Protein AF-A0A952KKP9-F1 (afdb_monomer_lite)

Foldseek 3Di:
DVLVVLQVLLCVLPVLQVPDWDDDDHDIGGDQDDDPVRQGPSNDDQVRNQVSSQVSQVPDPPPRDHDPDDDDDDDDDFDDPCVVRVPCVSVCVVVPPVVVVVVVVVVVVVVVVVVVCCVVPVPD

Structure (mmCIF, N/CA/C/O backbone):
data_AF-A0A952KKP9-F1
#
_entry.id   AF-A0A952KKP9-F1
#
loop_
_atom_site.group_PDB
_atom_site.id
_atom_site.type_symbol
_atom_site.label_atom_id
_atom_site.label_alt_id
_atom_site.label_comp_id
_atom_site.label_asym_id
_atom_site.label_entity_id
_atom_site.label_seq_id
_atom_site.pdbx_PDB_ins_code
_atom_site.Cartn_x
_atom_site.Cartn_y
_atom_site.Cartn_z
_atom_site.occupancy
_atom_site.B_iso_or_equiv
_atom_site.auth_seq_id
_atom_site.auth_comp_id
_atom_site.auth_asym_id
_atom_site.auth_atom_id
_atom_site.pdbx_PDB_model_num
ATOM 1 N N . GLU A 1 1 ? -11.370 -12.994 2.189 1.00 74.56 1 GLU A N 1
ATOM 2 C CA . GLU A 1 1 ? -12.599 -12.329 2.673 1.00 74.56 1 GLU A CA 1
ATOM 3 C C . GLU A 1 1 ? -12.346 -11.544 3.956 1.00 74.56 1 GLU A C 1
ATOM 5 O O . GLU A 1 1 ? -12.525 -10.337 3.930 1.00 74.56 1 GLU A O 1
ATOM 10 N N . GLU A 1 2 ? -11.815 -12.149 5.027 1.00 87.25 2 GLU A N 1
ATOM 11 C CA . GLU A 1 2 ? -11.589 -11.419 6.294 1.00 87.25 2 GLU A CA 1
ATOM 12 C C . GLU A 1 2 ? -10.597 -10.250 6.215 1.00 87.25 2 GLU A C 1
ATOM 14 O O . GLU A 1 2 ? -10.832 -9.212 6.822 1.00 87.25 2 GLU A O 1
ATOM 19 N N . ALA A 1 3 ? -9.523 -10.378 5.430 1.00 91.06 3 ALA A N 1
ATOM 20 C CA . ALA A 1 3 ? -8.576 -9.287 5.181 1.00 91.06 3 ALA A CA 1
ATOM 21 C C . ALA A 1 3 ? -9.261 -8.026 4.623 1.00 91.06 3 ALA A C 1
ATOM 23 O O . ALA A 1 3 ? -9.034 -6.917 5.103 1.00 91.06 3 ALA A O 1
ATOM 24 N N . GLN A 1 4 ? -10.131 -8.228 3.632 1.00 93.12 4 GLN A N 1
ATOM 25 C CA . GLN A 1 4 ? -10.886 -7.158 2.992 1.00 93.12 4 GLN A CA 1
ATOM 26 C C . GLN A 1 4 ? -11.906 -6.564 3.969 1.00 93.12 4 GLN A C 1
ATOM 28 O O . GLN A 1 4 ? -12.005 -5.347 4.083 1.00 93.12 4 GLN A O 1
ATOM 33 N N . ALA A 1 5 ? -12.601 -7.411 4.734 1.00 95.00 5 ALA A N 1
ATOM 34 C CA . ALA A 1 5 ? -13.546 -6.963 5.754 1.00 95.00 5 ALA A CA 1
ATOM 35 C C . ALA A 1 5 ? -12.865 -6.124 6.851 1.00 95.00 5 ALA A C 1
ATOM 37 O O . ALA A 1 5 ? -13.408 -5.107 7.283 1.00 95.00 5 ALA A O 1
ATOM 38 N N . PHE A 1 6 ? -11.660 -6.512 7.287 1.00 96.00 6 PHE A N 1
ATOM 39 C CA . PHE A 1 6 ? -10.881 -5.712 8.230 1.00 96.00 6 PHE A CA 1
ATOM 40 C C . PHE A 1 6 ? -10.471 -4.365 7.629 1.00 96.00 6 PHE A C 1
ATOM 42 O O . PHE A 1 6 ? -10.586 -3.339 8.295 1.00 96.00 6 PHE A O 1
ATOM 49 N N . PHE A 1 7 ? -10.025 -4.346 6.372 1.00 95.75 7 PHE A N 1
ATOM 50 C CA . PHE A 1 7 ? -9.679 -3.108 5.676 1.00 95.75 7 PHE A CA 1
ATOM 51 C C . PHE A 1 7 ? -10.864 -2.139 5.573 1.00 95.75 7 PHE A C 1
ATOM 53 O O . PHE A 1 7 ? -10.730 -0.966 5.920 1.00 95.75 7 PHE A O 1
ATOM 60 N N . GLU A 1 8 ? -12.033 -2.626 5.158 1.00 96.31 8 GLU A N 1
ATOM 61 C CA . GLU A 1 8 ? -13.257 -1.821 5.073 1.00 96.31 8 GLU A CA 1
ATOM 62 C C . GLU A 1 8 ? -13.669 -1.282 6.445 1.00 96.31 8 GLU A C 1
ATOM 64 O O . GLU A 1 8 ? -14.020 -0.106 6.579 1.00 96.31 8 GLU A O 1
ATOM 69 N N . HIS A 1 9 ? -13.549 -2.109 7.489 1.00 97.44 9 HIS A N 1
ATOM 70 C CA . HIS A 1 9 ? -13.770 -1.680 8.867 1.00 97.44 9 HIS A CA 1
ATOM 71 C C . HIS A 1 9 ? -12.790 -0.578 9.283 1.00 97.44 9 HIS A C 1
ATOM 73 O O . HIS A 1 9 ? -13.223 0.466 9.768 1.00 97.44 9 HIS A O 1
ATOM 79 N N . ALA A 1 10 ? -11.488 -0.754 9.048 1.00 97.44 10 ALA A N 1
ATOM 80 C CA . ALA A 1 10 ? -10.469 0.244 9.369 1.00 97.44 10 ALA A CA 1
ATOM 81 C C . ALA A 1 10 ? -10.734 1.584 8.660 1.00 97.44 10 ALA A C 1
ATOM 83 O O . ALA A 1 10 ? -10.716 2.632 9.307 1.00 97.44 10 ALA A O 1
ATOM 84 N N . ALA A 1 11 ? -11.083 1.553 7.370 1.00 96.88 11 ALA A N 1
ATOM 85 C CA . ALA A 1 11 ? -11.456 2.741 6.602 1.00 96.88 11 ALA A CA 1
ATOM 86 C C . ALA A 1 11 ? -12.725 3.433 7.145 1.00 96.88 11 ALA A C 1
ATOM 88 O O . ALA A 1 11 ? -12.847 4.657 7.058 1.00 96.88 11 ALA A O 1
ATOM 89 N N . SER A 1 12 ? -13.655 2.667 7.729 1.00 97.44 12 SER A N 1
ATOM 90 C CA . SER A 1 12 ? -14.852 3.202 8.396 1.00 97.44 12 SER A CA 1
ATOM 91 C C . SER A 1 12 ? -14.545 3.861 9.749 1.00 97.44 12 SER A C 1
ATOM 93 O O . SER A 1 12 ? -15.192 4.843 10.109 1.00 97.44 12 SER A O 1
ATOM 95 N N . VAL A 1 13 ? -13.541 3.356 10.480 1.00 97.25 13 VAL A N 1
ATOM 96 C CA . VAL A 1 13 ? -13.084 3.906 11.768 1.00 97.25 13 VAL A CA 1
ATOM 97 C C . VAL A 1 13 ? -12.361 5.232 11.546 1.00 97.25 13 VAL A C 1
ATOM 99 O O . VAL A 1 13 ? -12.633 6.211 12.242 1.00 97.25 13 VAL A O 1
ATOM 102 N N . ASN A 1 14 ? -11.464 5.276 10.559 1.00 97.62 14 ASN A N 1
ATOM 103 C CA . ASN A 1 14 ? -10.798 6.495 10.127 1.00 97.62 14 ASN A CA 1
ATOM 104 C C . ASN A 1 14 ? -10.478 6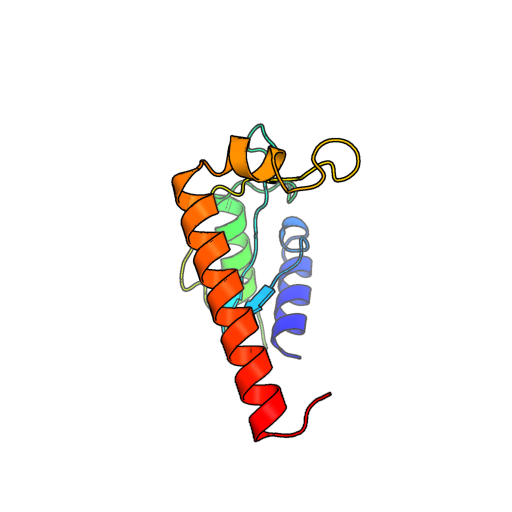.425 8.628 1.00 97.62 14 ASN A C 1
ATOM 106 O O . ASN A 1 14 ? -9.779 5.522 8.170 1.00 97.62 14 ASN A O 1
ATOM 110 N N . LYS A 1 15 ? -10.928 7.429 7.866 1.00 95.81 15 LYS A N 1
ATOM 111 C CA . LYS A 1 15 ? -10.724 7.489 6.409 1.00 95.81 15 LYS A CA 1
ATOM 112 C C . LYS A 1 15 ? -9.245 7.471 6.000 1.00 95.81 15 LYS A C 1
ATOM 114 O O . LYS A 1 15 ? -8.940 6.985 4.915 1.00 95.81 15 LYS A O 1
ATOM 119 N N . GLY A 1 16 ? -8.332 7.938 6.857 1.00 95.44 16 GLY A N 1
ATOM 120 C CA . GLY A 1 16 ? -6.885 7.877 6.620 1.00 95.44 16 GLY A CA 1
ATOM 121 C C . GLY A 1 16 ? -6.327 6.448 6.542 1.00 95.44 16 GLY A C 1
ATOM 122 O O . GLY A 1 16 ? -5.287 6.231 5.928 1.00 95.44 16 GLY A O 1
ATOM 123 N N . LEU A 1 17 ? -7.03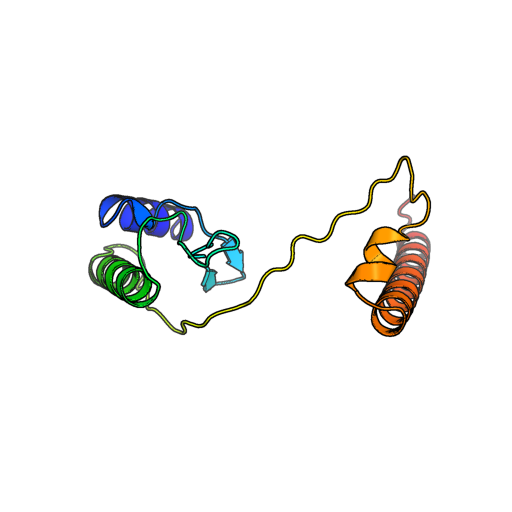7 5.449 7.079 1.00 96.25 17 LEU A N 1
ATOM 124 C CA . LEU A 1 17 ? -6.676 4.029 6.956 1.00 96.25 17 LEU A CA 1
ATOM 125 C C . LEU A 1 17 ? -7.148 3.405 5.628 1.00 96.25 17 LEU A C 1
ATOM 127 O O . LEU A 1 17 ? -6.814 2.261 5.326 1.00 96.25 17 LEU A O 1
ATOM 131 N N . GLY A 1 18 ? -7.901 4.152 4.813 1.00 92.56 18 GLY A N 1
ATOM 132 C CA . GLY A 1 18 ? -8.450 3.710 3.528 1.00 92.56 18 GLY A CA 1
ATOM 133 C C . GLY A 1 18 ? -7.467 3.733 2.352 1.00 92.56 18 GLY A C 1
ATOM 134 O O . GLY A 1 18 ? -7.885 3.501 1.222 1.00 92.56 18 GLY A O 1
ATOM 135 N N . GLY A 1 19 ? -6.175 4.001 2.586 1.00 88.31 19 GLY A N 1
ATOM 136 C CA . GLY A 1 19 ? -5.133 4.085 1.547 1.00 88.31 19 GLY A CA 1
ATOM 137 C C . GLY A 1 19 ? -4.751 2.754 0.883 1.00 88.31 19 GLY A C 1
ATOM 138 O O . GLY A 1 19 ? -3.881 2.726 0.015 1.00 88.31 19 GLY A O 1
ATOM 139 N N . GLY A 1 20 ? -5.400 1.660 1.281 1.00 88.44 20 GLY A N 1
ATOM 140 C CA . GLY A 1 20 ? -5.137 0.305 0.814 1.00 88.44 20 GLY A CA 1
ATOM 141 C C . GLY A 1 20 ? -4.242 -0.492 1.761 1.00 88.44 20 GLY A C 1
ATOM 142 O O . GLY A 1 20 ? -3.674 0.025 2.724 1.00 88.44 20 GLY A O 1
ATOM 143 N N . TYR A 1 21 ? -4.132 -1.784 1.475 1.00 93.12 21 TYR A N 1
ATOM 144 C CA . TYR A 1 21 ? -3.286 -2.717 2.207 1.00 93.12 21 TYR A CA 1
ATOM 145 C C . TYR A 1 21 ? -2.713 -3.763 1.247 1.00 93.12 21 TYR A C 1
ATOM 147 O O . TYR A 1 21 ? -3.239 -3.981 0.154 1.00 93.12 21 TYR A O 1
ATOM 155 N N . THR A 1 22 ? -1.648 -4.437 1.669 1.00 91.69 22 THR A N 1
ATOM 156 C CA . THR A 1 22 ? -1.200 -5.685 1.039 1.00 91.69 22 THR A CA 1
ATOM 157 C C . THR A 1 22 ? -1.224 -6.817 2.056 1.00 91.69 22 THR A C 1
ATOM 159 O O . THR A 1 22 ? -1.091 -6.579 3.256 1.00 91.69 22 THR A O 1
ATOM 162 N N . ALA A 1 23 ? -1.427 -8.046 1.590 1.00 91.06 23 ALA A N 1
ATOM 163 C CA . ALA A 1 23 ? -1.466 -9.230 2.436 1.00 91.06 23 ALA A CA 1
ATOM 164 C C . ALA A 1 23 ? -0.367 -10.213 2.032 1.00 91.06 23 ALA A C 1
ATOM 166 O O . ALA A 1 23 ? -0.193 -10.510 0.849 1.00 91.06 23 ALA A O 1
ATOM 167 N N . PHE A 1 24 ? 0.341 -10.753 3.021 1.00 87.75 24 PHE A N 1
ATOM 168 C CA . PHE A 1 24 ? 1.303 -11.831 2.819 1.00 87.75 24 PHE A CA 1
ATOM 169 C C . PHE A 1 24 ? 1.064 -12.921 3.861 1.00 87.75 24 PHE A C 1
ATOM 171 O O . PHE A 1 24 ? 1.255 -12.718 5.058 1.00 87.75 24 PHE A O 1
ATOM 178 N N . GLY A 1 25 ? 0.601 -14.090 3.415 1.00 87.69 25 GLY A N 1
ATOM 179 C CA . GLY A 1 25 ? 0.170 -15.147 4.327 1.00 87.69 25 GLY A CA 1
ATOM 180 C C . GLY A 1 25 ? -1.003 -14.688 5.197 1.00 87.69 25 GLY A C 1
ATOM 181 O O . GLY A 1 25 ? -2.098 -14.464 4.687 1.00 87.69 25 GLY A O 1
ATOM 182 N N . ARG A 1 26 ? -0.772 -14.575 6.510 1.00 87.81 26 ARG A N 1
ATOM 183 C CA . ARG A 1 26 ? -1.766 -14.111 7.496 1.00 87.81 26 ARG A CA 1
ATOM 184 C C . ARG A 1 26 ? -1.566 -12.655 7.920 1.00 87.81 26 ARG A C 1
ATOM 186 O O . ARG A 1 26 ? -2.355 -12.153 8.713 1.00 87.81 26 ARG A O 1
ATOM 193 N N . ASP A 1 27 ? -0.538 -11.996 7.397 1.00 92.06 27 ASP A N 1
ATOM 194 C CA . ASP A 1 27 ? -0.187 -10.639 7.785 1.00 92.06 27 ASP A CA 1
ATOM 195 C C . ASP A 1 27 ? -0.796 -9.6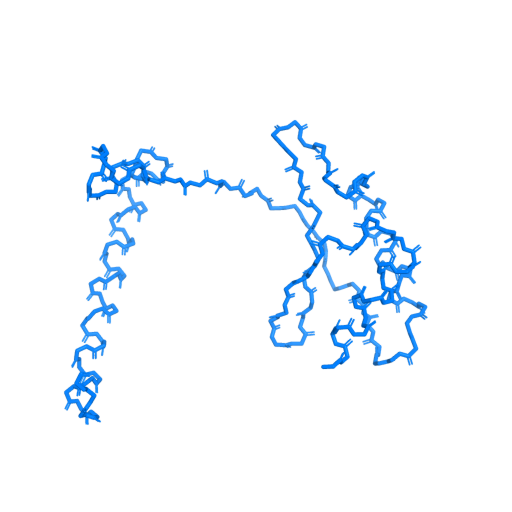22 6.824 1.00 92.06 27 ASP A C 1
ATOM 197 O O . ASP A 1 27 ? -0.792 -9.806 5.602 1.00 92.06 27 ASP A O 1
ATOM 201 N N . LEU A 1 28 ? -1.292 -8.529 7.399 1.00 94.19 28 LEU A N 1
ATOM 202 C CA . LEU A 1 28 ? -1.821 -7.370 6.693 1.00 94.19 28 LEU A CA 1
ATOM 203 C C . LEU A 1 28 ? -0.865 -6.200 6.902 1.00 94.19 28 LEU A C 1
ATOM 205 O O . LEU A 1 28 ? -0.554 -5.835 8.034 1.00 94.19 28 LEU A O 1
ATOM 209 N N . PHE A 1 29 ? -0.429 -5.593 5.807 1.00 94.44 29 PHE A N 1
ATOM 210 C CA . PHE A 1 29 ? 0.468 -4.448 5.815 1.00 94.44 29 PHE A CA 1
ATOM 211 C C . PHE A 1 29 ? -0.296 -3.214 5.357 1.00 94.44 29 PHE A C 1
ATOM 213 O O . PHE A 1 29 ? -0.704 -3.113 4.199 1.00 94.44 29 PHE A O 1
ATOM 220 N N . PHE A 1 30 ? -0.455 -2.274 6.281 1.00 94.94 30 PHE A N 1
ATOM 221 C CA . PHE A 1 30 ? -0.979 -0.941 6.022 1.00 94.94 30 PHE A CA 1
ATOM 222 C C . PHE A 1 30 ? 0.196 0.021 5.878 1.00 94.94 30 PHE A C 1
ATOM 224 O O . PHE A 1 30 ? 1.129 -0.013 6.682 1.00 94.94 30 PHE A O 1
ATOM 231 N N . LEU A 1 31 ? 0.163 0.863 4.847 1.00 92.94 31 LEU A N 1
ATOM 232 C CA . LEU A 1 31 ? 1.267 1.757 4.514 1.00 92.94 31 LEU A CA 1
ATOM 233 C C . LEU A 1 31 ? 0.827 3.209 4.671 1.00 92.94 31 LEU A C 1
ATOM 235 O O . LEU A 1 31 ? -0.027 3.688 3.928 1.00 92.94 31 LEU A O 1
ATOM 239 N N . ASN A 1 32 ? 1.457 3.921 5.605 1.00 93.56 32 ASN A N 1
ATOM 240 C CA . ASN A 1 32 ? 1.305 5.365 5.732 1.00 93.56 32 ASN A CA 1
ATOM 241 C C . ASN A 1 32 ? 2.312 6.078 4.817 1.00 93.56 32 ASN A C 1
ATOM 243 O O . ASN A 1 32 ? 3.374 6.510 5.254 1.00 93.56 32 ASN A O 1
ATOM 247 N N . ILE A 1 33 ? 2.036 6.104 3.512 1.00 90.75 33 ILE A N 1
ATOM 248 C CA . ILE A 1 33 ? 2.981 6.646 2.526 1.00 90.75 33 ILE A CA 1
ATOM 249 C C . ILE A 1 33 ? 3.008 8.173 2.630 1.00 90.75 33 ILE A C 1
ATOM 251 O O . ILE A 1 33 ? 1.959 8.813 2.564 1.00 90.75 33 ILE A O 1
ATOM 255 N N . GLY A 1 34 ? 4.206 8.742 2.767 1.00 89.31 34 GLY A N 1
ATOM 256 C CA . GLY A 1 34 ? 4.438 10.183 2.715 1.00 89.31 34 GLY A CA 1
ATOM 257 C C . GLY A 1 34 ? 4.975 10.661 1.372 1.00 89.31 34 GLY A C 1
ATOM 258 O O . GLY A 1 34 ? 5.545 9.886 0.603 1.00 89.31 34 GLY A O 1
ATOM 259 N N . ASP A 1 35 ? 4.798 11.951 1.114 1.00 87.19 35 ASP A N 1
ATOM 260 C CA . ASP A 1 35 ? 5.484 12.652 0.035 1.00 87.19 35 ASP A CA 1
ATOM 261 C C . ASP A 1 35 ? 6.978 12.878 0.351 1.00 87.19 35 ASP A C 1
ATOM 263 O O . ASP A 1 35 ? 7.511 12.440 1.376 1.00 87.19 35 ASP A O 1
ATOM 267 N N . SER A 1 36 ? 7.680 13.575 -0.546 1.00 83.12 36 SER A N 1
ATOM 268 C CA . SER A 1 36 ? 9.103 13.902 -0.387 1.00 83.12 36 SER A CA 1
ATOM 269 C C . SER A 1 36 ? 9.416 14.794 0.818 1.00 83.12 36 SER A C 1
ATOM 271 O O . SER A 1 36 ? 10.573 14.865 1.225 1.00 83.12 36 SER A O 1
ATOM 273 N N . GLU A 1 37 ? 8.416 15.472 1.381 1.00 85.56 37 GLU A N 1
ATOM 274 C CA . GLU A 1 37 ? 8.540 16.326 2.567 1.00 85.56 37 GLU A CA 1
ATOM 275 C C . GLU A 1 37 ? 8.200 15.555 3.856 1.00 85.56 37 GLU A C 1
ATOM 277 O O . GLU A 1 37 ? 8.337 16.079 4.961 1.00 85.56 37 GLU A O 1
ATOM 282 N N . GLY A 1 38 ? 7.806 14.282 3.730 1.00 82.81 38 GLY A N 1
ATOM 283 C CA . GLY A 1 38 ? 7.420 13.419 4.839 1.00 82.81 38 GLY A CA 1
ATOM 284 C C . GLY A 1 38 ? 5.970 13.601 5.283 1.00 82.81 38 GLY A C 1
ATOM 285 O O . GLY A 1 38 ? 5.587 13.054 6.317 1.00 82.81 38 GLY A O 1
ATOM 286 N N . LYS A 1 39 ? 5.151 14.338 4.525 1.00 90.44 39 LYS A N 1
ATOM 287 C CA . LYS A 1 39 ? 3.728 14.494 4.821 1.00 90.44 39 LYS A CA 1
ATOM 288 C C . LYS A 1 39 ? 2.958 13.290 4.290 1.00 90.44 39 LYS A C 1
ATOM 290 O O . LYS A 1 39 ? 2.963 13.010 3.094 1.00 90.44 39 LYS A O 1
ATOM 295 N N . ALA A 1 40 ? 2.273 12.587 5.186 1.00 93.19 40 ALA A N 1
ATOM 296 C CA . ALA A 1 40 ? 1.487 11.410 4.846 1.00 93.19 40 ALA A CA 1
ATOM 297 C C . ALA A 1 40 ? 0.300 11.734 3.924 1.00 93.19 40 ALA A C 1
ATOM 299 O O . ALA A 1 40 ? -0.499 12.629 4.214 1.00 93.19 40 ALA A O 1
ATOM 300 N N . TYR A 1 41 ? 0.117 10.939 2.866 1.00 93.00 41 TYR A N 1
ATOM 301 C CA . TYR A 1 41 ? -1.049 11.021 1.978 1.00 93.00 41 TYR A CA 1
ATOM 302 C C . TYR A 1 41 ? -2.358 10.639 2.676 1.00 93.00 41 TYR A C 1
ATOM 304 O O . TYR A 1 41 ? -3.427 11.082 2.262 1.00 93.00 41 TYR A O 1
ATOM 312 N N . SER A 1 42 ? -2.282 9.859 3.757 1.00 94.31 42 SER A N 1
ATOM 313 C CA . SER A 1 42 ? -3.429 9.548 4.618 1.00 94.31 42 SER A CA 1
ATOM 314 C C . SER A 1 42 ? -3.958 10.768 5.384 1.00 94.31 42 SER A C 1
ATOM 316 O O . SER A 1 42 ? -5.079 10.734 5.890 1.00 94.31 42 SER A O 1
ATOM 318 N N . GLY A 1 43 ? -3.146 11.826 5.515 1.00 95.12 43 GLY A N 1
ATOM 319 C CA . GLY A 1 43 ? -3.396 12.952 6.414 1.00 95.12 43 GLY A CA 1
ATOM 320 C C . GLY A 1 43 ? -3.119 12.660 7.895 1.00 95.12 43 GLY A C 1
ATOM 321 O O . GLY A 1 43 ? -3.339 13.543 8.720 1.00 95.12 43 GLY A O 1
ATOM 322 N N . LEU A 1 44 ? -2.638 11.461 8.240 1.00 96.19 44 LEU A N 1
ATOM 323 C CA . LEU A 1 44 ? -2.303 11.054 9.605 1.00 96.19 44 LEU A CA 1
ATOM 324 C C . LEU A 1 44 ? -0.784 10.982 9.778 1.00 96.19 44 LEU A C 1
ATOM 326 O O . LEU A 1 44 ? -0.094 10.367 8.964 1.00 96.19 44 LEU A O 1
ATOM 330 N N . ASP A 1 45 ? -0.258 11.554 10.861 1.00 94.56 45 ASP A N 1
ATOM 331 C CA . ASP A 1 45 ? 1.111 11.241 11.276 1.00 94.56 45 ASP A CA 1
ATOM 332 C C . ASP A 1 45 ? 1.240 9.764 11.692 1.00 94.56 45 ASP A C 1
ATOM 334 O O . ASP A 1 45 ? 0.247 9.080 11.955 1.00 94.56 45 ASP A O 1
ATOM 338 N N . ASP A 1 46 ? 2.473 9.255 11.744 1.00 93.56 46 ASP A N 1
ATOM 339 C CA . ASP A 1 46 ? 2.736 7.830 11.982 1.00 93.56 46 ASP A CA 1
ATOM 340 C C . ASP A 1 46 ? 2.176 7.329 13.322 1.00 93.56 46 ASP A C 1
ATOM 342 O O . ASP A 1 46 ? 1.678 6.204 13.408 1.00 93.56 46 ASP A O 1
ATOM 346 N N . ALA A 1 47 ? 2.226 8.157 14.370 1.00 94.75 47 ALA A N 1
ATOM 347 C CA . ALA A 1 47 ? 1.728 7.785 15.691 1.00 94.75 47 ALA A CA 1
ATOM 348 C C . ALA A 1 47 ? 0.198 7.659 15.686 1.00 94.75 47 ALA A C 1
ATOM 350 O O . ALA A 1 47 ? -0.351 6.671 16.178 1.00 94.75 47 ALA A O 1
ATOM 351 N N . THR A 1 48 ? -0.481 8.625 15.072 1.00 96.88 48 THR A N 1
ATOM 352 C CA . THR A 1 48 ? -1.936 8.646 14.920 1.00 96.88 48 THR A CA 1
ATOM 353 C C . THR A 1 48 ? -2.406 7.513 14.015 1.00 96.88 48 THR A C 1
ATOM 355 O O . THR A 1 48 ? -3.387 6.842 14.329 1.00 96.88 48 THR A O 1
ATOM 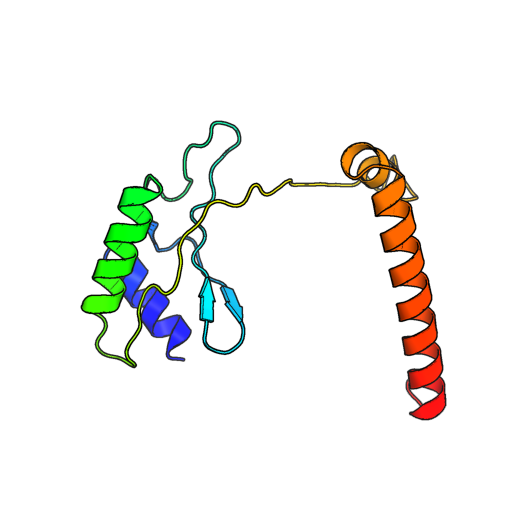358 N N . PHE A 1 49 ? -1.683 7.235 12.928 1.00 96.81 49 PHE A N 1
ATOM 359 C CA . PHE A 1 49 ? -1.984 6.127 12.025 1.00 96.81 49 PHE A CA 1
ATOM 360 C C . PHE A 1 49 ? -1.959 4.779 12.762 1.00 96.81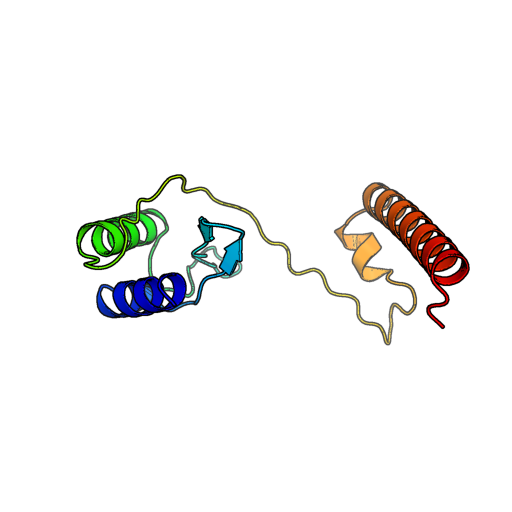 49 PHE A C 1
ATOM 362 O O . PHE A 1 49 ? -2.911 4.002 12.673 1.00 96.81 49 PHE A O 1
ATOM 369 N N . VAL A 1 50 ? -0.911 4.516 13.553 1.00 96.56 50 VAL A N 1
ATOM 370 C CA . VAL A 1 50 ? -0.803 3.289 14.363 1.00 96.56 50 VAL A CA 1
ATOM 371 C C . VAL A 1 50 ? -1.892 3.228 15.436 1.00 96.56 50 VAL A C 1
ATOM 373 O O . VAL A 1 50 ? -2.474 2.162 15.653 1.00 96.56 50 VAL A O 1
ATOM 376 N N . ALA A 1 51 ? -2.193 4.347 16.099 1.00 97.12 51 ALA A N 1
ATOM 377 C CA . ALA A 1 51 ? -3.224 4.405 17.132 1.00 97.12 51 ALA A CA 1
ATOM 378 C C . ALA A 1 51 ? -4.621 4.091 16.569 1.00 97.12 51 ALA A C 1
ATOM 380 O O . ALA A 1 51 ? -5.333 3.244 17.112 1.00 97.12 51 ALA A O 1
ATOM 381 N N . GLU A 1 52 ? -4.995 4.708 15.448 1.00 97.94 52 GLU A N 1
ATOM 382 C CA . GLU A 1 52 ? -6.290 4.468 14.806 1.00 97.94 52 GLU A CA 1
ATOM 383 C C . GLU A 1 52 ? -6.381 3.054 14.219 1.00 97.94 52 GLU A C 1
ATOM 385 O O . GLU A 1 52 ? -7.425 2.412 14.336 1.00 97.94 52 GLU A O 1
ATOM 390 N N . LEU A 1 53 ? -5.288 2.508 13.674 1.00 97.31 53 LEU A N 1
ATOM 391 C CA . LEU A 1 53 ? -5.264 1.119 13.208 1.00 97.31 53 LEU A CA 1
ATOM 392 C C . LEU A 1 53 ? -5.392 0.122 14.374 1.00 97.31 53 LEU A C 1
ATOM 394 O O . LEU A 1 53 ? -6.089 -0.886 14.259 1.00 97.31 53 LEU A O 1
ATOM 398 N N . THR A 1 54 ? -4.791 0.426 15.527 1.00 97.31 54 THR A N 1
ATOM 399 C CA . THR A 1 54 ? -4.950 -0.365 16.760 1.00 97.31 54 THR A CA 1
ATOM 400 C C . THR A 1 54 ? -6.396 -0.333 17.255 1.00 97.31 54 THR A C 1
ATOM 402 O O . THR A 1 54 ? -6.960 -1.371 17.600 1.00 97.31 54 THR A O 1
ATOM 405 N N . LYS A 1 55 ? -7.033 0.839 17.238 1.00 97.50 55 LYS A N 1
ATOM 406 C CA . LYS A 1 55 ? -8.452 1.007 17.577 1.00 97.50 55 LYS A CA 1
ATOM 407 C C . LYS A 1 55 ? -9.371 0.263 16.602 1.00 97.50 55 LYS A C 1
ATOM 409 O O . LYS A 1 55 ? -10.353 -0.349 17.029 1.00 97.50 55 LYS A O 1
ATOM 414 N N . ALA A 1 56 ? -9.053 0.265 15.308 1.00 97.62 56 ALA A N 1
ATOM 415 C CA . ALA A 1 56 ? -9.770 -0.531 14.317 1.00 97.62 56 ALA A CA 1
ATOM 416 C C . ALA A 1 56 ? -9.656 -2.032 14.619 1.00 97.62 56 ALA A C 1
ATOM 418 O O . ALA A 1 56 ? -10.672 -2.720 14.647 1.00 97.62 56 ALA A O 1
ATOM 419 N N . ALA A 1 57 ? -8.453 -2.520 14.937 1.00 96.81 57 ALA A N 1
ATOM 420 C CA . ALA A 1 57 ? -8.215 -3.908 15.335 1.00 96.81 57 ALA A CA 1
ATOM 421 C C . ALA A 1 57 ? -9.016 -4.316 16.584 1.00 96.81 57 ALA A C 1
ATOM 423 O O . ALA A 1 57 ? -9.674 -5.352 16.579 1.00 96.81 57 ALA A O 1
ATOM 424 N N . GLN A 1 58 ? -9.043 -3.472 17.619 1.00 96.62 58 GLN A N 1
ATOM 425 C CA . GLN A 1 58 ? -9.783 -3.733 18.864 1.00 96.62 58 GLN A CA 1
ATOM 426 C C . GLN A 1 58 ? -11.308 -3.746 18.695 1.00 96.62 58 GLN A C 1
ATOM 428 O O . GLN A 1 58 ? -12.009 -4.397 19.465 1.00 96.62 58 GLN A O 1
ATOM 433 N N . SER A 1 59 ? -11.832 -3.001 17.721 1.00 96.88 59 SER A N 1
ATOM 434 C CA . SER A 1 59 ? -13.276 -2.880 17.474 1.00 96.88 59 SER A CA 1
ATOM 435 C C . SER A 1 59 ? -13.791 -3.819 16.382 1.00 96.88 59 SER A C 1
ATOM 437 O O . SER A 1 59 ? -14.998 -3.861 16.127 1.00 96.88 59 SER A O 1
ATOM 439 N N . PHE A 1 60 ? -12.899 -4.563 15.727 1.00 97.12 60 PHE A N 1
ATOM 440 C CA . PHE A 1 60 ? -13.261 -5.477 14.657 1.00 97.12 60 PHE A CA 1
ATOM 441 C C . PHE A 1 60 ? -13.960 -6.723 15.216 1.00 97.12 60 PHE A C 1
ATOM 443 O O . PHE A 1 60 ? -13.479 -7.357 16.150 1.00 97.12 60 PHE A O 1
ATOM 450 N N . LYS A 1 61 ? -15.114 -7.077 14.639 1.00 95.25 61 LYS A N 1
ATOM 451 C CA . LYS A 1 61 ? -15.950 -8.203 15.101 1.00 95.25 61 LYS A CA 1
ATOM 452 C C . LYS A 1 61 ? -15.648 -9.540 14.410 1.00 95.25 61 LYS A C 1
ATOM 454 O O . LYS A 1 61 ? -16.260 -10.541 14.773 1.00 95.25 61 LYS A O 1
ATOM 459 N N . GLY A 1 62 ? -14.790 -9.540 13.387 1.00 93.06 62 GLY A N 1
ATOM 460 C CA . GLY A 1 62 ? -14.366 -10.751 12.679 1.00 93.06 62 GLY A CA 1
ATOM 461 C C . GLY A 1 62 ? -13.276 -11.510 13.437 1.00 93.06 62 GLY A C 1
ATOM 462 O O . GLY A 1 62 ? -13.194 -11.424 14.664 1.00 93.06 62 GLY A O 1
ATOM 463 N N . ALA A 1 63 ? -12.419 -12.240 12.716 1.00 90.62 63 ALA A N 1
ATOM 464 C CA . ALA A 1 63 ? -11.251 -12.856 13.337 1.00 90.62 63 ALA A CA 1
ATOM 465 C C . ALA A 1 63 ? -10.403 -11.828 14.112 1.00 90.62 63 ALA A C 1
ATOM 467 O O . ALA A 1 63 ? -10.239 -10.697 13.648 1.00 90.62 63 ALA A O 1
ATOM 468 N N . PRO A 1 64 ? -9.837 -12.208 15.273 1.00 90.69 64 PRO A N 1
ATOM 469 C CA . PRO A 1 64 ? -8.978 -11.323 16.046 1.00 90.69 64 PRO A CA 1
ATOM 470 C C . PRO A 1 64 ? -7.801 -10.806 15.215 1.00 90.69 64 PRO A C 1
ATOM 472 O O . PRO A 1 64 ? -7.017 -11.587 14.672 1.00 90.69 64 PRO A O 1
ATOM 475 N N . VAL A 1 65 ? -7.659 -9.483 15.161 1.00 92.25 65 VAL A N 1
ATOM 476 C CA . VAL A 1 65 ? -6.533 -8.792 14.526 1.00 92.25 65 VAL A CA 1
ATOM 477 C C . VAL A 1 65 ? -5.783 -8.014 15.601 1.00 92.25 65 VAL A C 1
ATOM 479 O O . VAL A 1 65 ? -6.380 -7.468 16.527 1.00 92.25 65 VAL A O 1
ATOM 482 N N . SER A 1 66 ? -4.461 -7.949 15.487 1.00 92.81 66 SER A N 1
ATOM 483 C CA . SER A 1 66 ? -3.613 -7.166 16.385 1.00 92.81 66 SER A CA 1
ATOM 484 C C . SER A 1 66 ? -2.436 -6.581 15.625 1.00 92.81 66 SER A C 1
ATOM 486 O O . SER A 1 66 ? -1.920 -7.213 14.702 1.00 92.81 66 SER A O 1
ATOM 488 N N . ILE A 1 67 ? -1.961 -5.413 16.053 1.00 93.12 67 ILE A N 1
ATOM 489 C CA . ILE A 1 67 ? -0.735 -4.828 15.513 1.00 93.12 67 ILE A CA 1
ATOM 490 C C . ILE A 1 67 ? 0.459 -5.577 16.099 1.00 93.12 67 ILE A C 1
ATOM 492 O O . ILE A 1 67 ? 0.761 -5.449 17.282 1.00 93.12 67 ILE A O 1
ATOM 496 N N . SER A 1 68 ? 1.132 -6.372 15.271 1.00 92.44 68 SER A N 1
ATOM 497 C CA . SER A 1 68 ? 2.327 -7.121 15.676 1.00 92.44 68 SER A CA 1
ATOM 498 C C . SER A 1 68 ? 3.596 -6.268 15.624 1.00 92.44 68 SER A C 1
ATOM 500 O O . SER A 1 68 ? 4.524 -6.484 16.403 1.00 92.44 68 SER A O 1
ATOM 502 N N . ARG A 1 69 ? 3.654 -5.296 14.705 1.00 92.12 69 ARG A N 1
ATOM 503 C CA . ARG A 1 69 ? 4.802 -4.409 14.505 1.00 92.12 69 ARG A CA 1
ATOM 504 C C . ARG A 1 69 ? 4.387 -3.129 13.786 1.00 92.12 69 ARG A C 1
ATOM 506 O O . ARG A 1 69 ? 3.536 -3.155 12.904 1.00 92.12 69 ARG A O 1
ATOM 513 N N . SER A 1 70 ? 5.070 -2.035 14.101 1.00 93.06 70 SER A N 1
ATOM 514 C CA . SER A 1 70 ? 5.125 -0.830 13.275 1.00 93.06 70 SER A CA 1
ATOM 515 C C . SER A 1 70 ? 6.583 -0.437 13.031 1.00 93.06 70 SER A C 1
ATOM 517 O O . SER A 1 70 ? 7.501 -0.887 13.725 1.00 93.06 70 SER A O 1
ATOM 519 N N . GLY A 1 71 ? 6.821 0.352 11.990 1.00 91.00 71 GLY A N 1
ATOM 520 C CA . GLY A 1 71 ? 8.151 0.837 11.659 1.00 91.00 71 GLY A CA 1
ATOM 521 C C . GLY A 1 71 ? 8.132 1.711 10.417 1.00 91.00 71 GLY A C 1
ATOM 522 O O . GLY A 1 71 ? 7.190 1.667 9.629 1.00 91.00 71 GLY A O 1
ATOM 523 N N . ARG A 1 72 ? 9.199 2.488 10.248 1.00 87.62 72 ARG A N 1
ATOM 524 C CA . ARG A 1 72 ? 9.412 3.321 9.070 1.00 87.62 72 ARG A CA 1
ATOM 525 C C . ARG A 1 72 ? 10.316 2.598 8.083 1.00 87.62 72 ARG A C 1
ATOM 527 O O . ARG A 1 72 ? 11.332 2.023 8.473 1.00 87.62 72 ARG A O 1
ATOM 534 N N . VAL A 1 73 ? 9.945 2.654 6.811 1.00 84.62 73 VAL A N 1
ATOM 535 C CA . VAL A 1 73 ? 10.782 2.213 5.696 1.00 84.62 73 VAL A CA 1
ATOM 536 C C . VAL A 1 73 ? 10.872 3.344 4.687 1.00 84.62 73 VAL A C 1
ATOM 538 O O . VAL A 1 73 ? 9.861 3.948 4.338 1.00 84.62 73 VAL A O 1
ATOM 541 N N . ASP A 1 74 ? 12.082 3.629 4.217 1.00 81.00 74 ASP A N 1
ATOM 542 C CA . ASP A 1 74 ? 12.272 4.598 3.146 1.00 81.00 74 ASP A CA 1
ATOM 543 C C . ASP A 1 74 ? 12.099 3.883 1.806 1.00 81.00 74 ASP A C 1
ATOM 545 O O . ASP A 1 74 ? 12.898 3.022 1.425 1.00 81.00 74 ASP A O 1
ATOM 549 N N . ALA A 1 75 ? 11.039 4.238 1.083 1.00 75.12 75 ALA A N 1
ATOM 550 C CA . ALA A 1 75 ? 10.848 3.805 -0.290 1.00 75.12 75 ALA A CA 1
ATOM 551 C C . ALA A 1 75 ? 11.547 4.788 -1.234 1.00 75.12 75 ALA A C 1
ATOM 553 O O . ALA A 1 75 ? 11.420 6.005 -1.104 1.00 75.12 75 ALA A O 1
ATOM 554 N N . ARG A 1 76 ? 12.279 4.258 -2.213 1.00 73.81 76 ARG A N 1
ATOM 555 C CA . ARG A 1 76 ? 12.801 5.047 -3.330 1.00 73.81 76 ARG A CA 1
ATOM 556 C C . ARG A 1 76 ? 12.053 4.629 -4.580 1.00 73.81 76 ARG A C 1
ATOM 558 O O . ARG A 1 76 ? 12.119 3.464 -4.966 1.00 73.81 76 ARG A O 1
ATOM 565 N N . PHE A 1 77 ? 11.371 5.576 -5.210 1.00 72.56 77 PHE A N 1
ATOM 566 C CA . PHE A 1 77 ? 10.860 5.382 -6.559 1.00 72.56 77 PHE A CA 1
ATOM 567 C C . PHE A 1 77 ? 12.041 5.492 -7.514 1.00 72.56 77 PHE A C 1
ATOM 569 O O . PHE A 1 77 ? 12.735 6.508 -7.555 1.00 72.56 77 PHE A O 1
ATOM 576 N N . ILE A 1 78 ? 12.327 4.398 -8.209 1.00 80.75 78 ILE A N 1
ATOM 577 C CA . ILE A 1 78 ? 13.444 4.313 -9.139 1.00 80.75 78 ILE A CA 1
ATOM 578 C C . ILE A 1 78 ? 12.854 3.925 -10.478 1.00 80.75 78 ILE A C 1
ATOM 580 O O . ILE A 1 78 ? 12.211 2.885 -10.607 1.00 80.75 78 ILE A O 1
ATOM 584 N N . GLU A 1 79 ? 13.092 4.767 -11.469 1.00 83.31 79 GLU A N 1
ATOM 585 C CA . GLU A 1 79 ? 12.582 4.595 -12.818 1.00 83.31 79 GLU A CA 1
ATOM 586 C C . GLU A 1 79 ? 13.740 4.554 -13.809 1.00 83.31 79 GLU A C 1
ATOM 588 O O . GLU A 1 79 ? 14.845 5.033 -13.539 1.00 83.31 79 GLU A O 1
ATOM 593 N N . ASN A 1 80 ? 13.475 3.968 -14.972 1.00 86.56 80 ASN A N 1
ATOM 594 C CA . ASN A 1 80 ? 14.376 4.028 -16.105 1.00 86.56 80 ASN A CA 1
ATOM 595 C C . ASN A 1 80 ? 13.619 4.529 -17.324 1.00 86.56 80 ASN A C 1
ATOM 597 O O . ASN A 1 80 ? 12.660 3.895 -17.766 1.00 86.56 80 ASN A O 1
ATOM 601 N N . ASP A 1 81 ? 14.085 5.638 -17.891 1.00 89.69 81 ASP A N 1
ATOM 602 C CA . ASP A 1 81 ? 13.583 6.129 -19.166 1.00 89.69 81 ASP A CA 1
ATOM 603 C C . ASP A 1 81 ? 14.097 5.193 -20.264 1.00 89.69 81 ASP A C 1
ATOM 605 O O . ASP A 1 81 ? 15.236 5.297 -20.709 1.00 89.69 81 ASP A O 1
ATOM 609 N N . TRP A 1 82 ? 13.275 4.244 -20.708 1.00 87.00 82 TRP A N 1
ATOM 610 C CA . TRP A 1 82 ? 13.684 3.257 -21.710 1.00 87.00 82 TRP A CA 1
ATOM 611 C C . TRP A 1 82 ? 13.995 3.861 -23.085 1.00 87.00 82 TRP A C 1
ATOM 613 O O . TRP A 1 82 ? 14.729 3.241 -23.859 1.00 87.00 82 TRP A O 1
ATOM 623 N N . ALA A 1 83 ? 13.493 5.063 -23.394 1.00 91.75 83 ALA A N 1
ATOM 624 C CA . ALA A 1 83 ? 13.806 5.733 -24.652 1.00 91.75 83 ALA A CA 1
ATOM 625 C C . ALA A 1 83 ? 15.257 6.240 -24.661 1.00 91.75 83 ALA A C 1
ATOM 627 O O . ALA A 1 83 ? 15.949 6.116 -25.676 1.00 91.75 83 ALA A O 1
ATOM 628 N N . LYS A 1 84 ? 15.734 6.761 -23.523 1.00 91.06 84 LYS A N 1
ATOM 629 C CA . LYS A 1 84 ? 17.090 7.320 -23.372 1.00 91.06 84 LYS A CA 1
ATOM 630 C C . LYS A 1 84 ? 18.104 6.312 -22.822 1.00 91.06 84 LYS A C 1
ATOM 632 O O . LYS A 1 84 ? 19.246 6.266 -23.272 1.00 91.06 84 LYS A O 1
ATOM 637 N N . SER A 1 85 ? 17.673 5.468 -21.896 1.00 87.38 85 SER A N 1
ATOM 638 C CA . SER A 1 85 ? 18.469 4.501 -21.139 1.00 87.38 85 SER A CA 1
ATOM 639 C C . SER A 1 85 ? 18.037 3.077 -21.488 1.00 87.38 85 SER A C 1
ATOM 641 O O . SER A 1 85 ? 17.477 2.336 -20.678 1.00 87.38 85 SER A O 1
ATOM 643 N N . LYS A 1 86 ? 18.306 2.677 -22.736 1.00 85.62 86 LYS A N 1
ATOM 644 C CA . LYS A 1 86 ? 17.838 1.408 -23.329 1.00 85.62 86 LYS A CA 1
ATOM 645 C C . LYS A 1 86 ? 18.276 0.146 -22.583 1.00 85.62 86 LYS A C 1
ATOM 647 O O . LYS A 1 86 ? 17.720 -0.921 -22.821 1.00 85.62 86 LYS A O 1
ATOM 652 N N . THR A 1 87 ? 19.288 0.234 -21.722 1.00 80.25 87 THR A N 1
ATOM 653 C CA . THR A 1 87 ? 19.838 -0.921 -21.004 1.00 80.25 87 THR A CA 1
ATOM 654 C C . THR A 1 87 ? 19.771 -0.775 -19.485 1.00 80.25 87 THR A C 1
ATOM 656 O O . THR A 1 87 ? 20.439 -1.526 -18.776 1.00 80.25 87 THR A O 1
ATOM 659 N N . GLY A 1 88 ? 18.945 0.142 -18.964 1.00 79.50 88 GLY A N 1
ATOM 660 C CA . GLY A 1 88 ? 18.750 0.293 -17.520 1.00 79.50 88 GLY A CA 1
ATOM 661 C C . GLY A 1 88 ? 19.761 1.225 -16.843 1.00 79.50 88 GLY A C 1
ATOM 662 O O . GLY A 1 88 ? 20.026 1.083 -15.650 1.00 79.50 88 GLY A O 1
ATOM 663 N N . GLN A 1 89 ? 20.391 2.139 -17.586 1.00 86.94 89 GLN A N 1
ATOM 664 C CA . GLN A 1 89 ? 21.433 3.020 -17.053 1.00 86.94 89 GLN A CA 1
ATOM 665 C C . GLN A 1 89 ? 20.943 3.895 -15.893 1.00 86.94 89 GLN A C 1
ATOM 667 O O . GLN A 1 89 ? 21.728 4.171 -14.987 1.00 86.94 89 GLN A O 1
ATOM 672 N N . ASP A 1 90 ? 19.676 4.312 -15.885 1.00 85.75 90 ASP A N 1
ATOM 673 C CA . ASP A 1 90 ? 19.144 5.157 -14.810 1.00 85.75 90 ASP A CA 1
ATOM 674 C C . ASP A 1 90 ? 18.959 4.370 -13.510 1.00 85.75 90 ASP A C 1
ATOM 676 O O . ASP A 1 90 ? 19.327 4.860 -12.440 1.00 85.75 90 ASP A O 1
ATOM 680 N N . TYR A 1 91 ? 18.569 3.093 -13.606 1.00 84.12 91 TYR A N 1
ATOM 681 C CA . TYR A 1 91 ? 18.628 2.181 -12.463 1.00 84.12 91 TYR A CA 1
ATOM 682 C C . TYR A 1 91 ? 20.049 2.091 -11.904 1.00 84.12 91 TYR A C 1
ATOM 684 O O . TYR A 1 91 ? 20.245 2.230 -10.699 1.00 84.12 91 TYR A O 1
ATOM 692 N N . ALA A 1 92 ? 21.055 1.909 -12.765 1.00 83.19 92 ALA A N 1
ATOM 693 C CA . ALA A 1 92 ? 22.443 1.763 -12.327 1.00 83.19 92 ALA A CA 1
ATOM 694 C C . ALA A 1 92 ? 23.000 3.022 -11.636 1.00 83.19 92 ALA A C 1
ATOM 696 O O . ALA A 1 92 ? 23.820 2.897 -10.722 1.00 83.19 92 ALA A O 1
ATOM 697 N N . LYS A 1 93 ? 22.557 4.220 -12.045 1.00 84.69 93 LYS A N 1
ATOM 698 C CA . LYS A 1 93 ? 22.936 5.492 -11.405 1.00 84.69 93 LYS A CA 1
ATOM 699 C C . LYS A 1 93 ? 22.423 5.582 -9.967 1.00 84.69 93 LYS A C 1
ATOM 701 O O . LYS A 1 93 ? 23.157 6.048 -9.104 1.00 84.69 93 LYS A O 1
ATOM 706 N N . ILE A 1 94 ? 21.195 5.126 -9.715 1.00 84.00 94 ILE A N 1
ATOM 707 C CA . ILE A 1 94 ? 20.529 5.270 -8.411 1.00 84.00 94 ILE A CA 1
ATOM 708 C C . ILE A 1 94 ? 20.842 4.090 -7.478 1.00 84.00 94 ILE A C 1
ATOM 710 O O . ILE A 1 94 ? 21.132 4.288 -6.300 1.00 84.00 94 ILE A O 1
ATOM 714 N N . LEU A 1 95 ? 20.808 2.860 -7.998 1.00 84.25 95 LEU A N 1
ATOM 715 C CA . LEU A 1 95 ? 21.042 1.628 -7.232 1.00 84.25 95 LEU A CA 1
ATOM 716 C C . LEU A 1 95 ? 22.529 1.360 -6.965 1.00 84.25 95 LEU A C 1
ATOM 718 O O . LEU A 1 95 ? 22.877 0.587 -6.074 1.00 84.25 95 LEU A O 1
ATOM 722 N N . GLY A 1 96 ? 23.411 1.970 -7.756 1.00 83.75 96 GLY A N 1
ATOM 723 C CA . GLY A 1 96 ? 24.843 1.721 -7.716 1.00 83.75 96 GLY A CA 1
ATOM 724 C C . GLY A 1 96 ? 25.260 0.457 -8.476 1.00 83.75 96 GLY A C 1
ATOM 725 O O . GLY A 1 96 ? 24.495 -0.487 -8.709 1.00 83.75 96 GLY A O 1
ATOM 726 N N . ARG A 1 97 ? 26.535 0.432 -8.882 1.00 78.38 97 ARG A N 1
ATOM 727 C CA . ARG A 1 97 ? 27.088 -0.632 -9.739 1.00 78.38 97 ARG A CA 1
ATOM 728 C C . ARG A 1 97 ? 27.130 -2.001 -9.058 1.00 78.38 97 ARG A C 1
ATOM 730 O O . ARG A 1 97 ? 26.961 -3.007 -9.743 1.00 78.38 97 ARG A O 1
ATOM 737 N N . ASP A 1 98 ? 27.350 -2.052 -7.744 1.00 84.38 98 ASP A N 1
ATOM 738 C CA . ASP A 1 98 ? 27.434 -3.321 -7.007 1.00 84.38 98 ASP A CA 1
ATOM 739 C C . ASP A 1 98 ? 26.083 -4.044 -6.959 1.00 84.38 98 ASP A C 1
ATOM 741 O O . ASP A 1 98 ? 25.977 -5.208 -7.351 1.00 84.38 98 ASP A O 1
ATOM 745 N N . LEU A 1 99 ? 25.022 -3.327 -6.578 1.00 81.06 99 LEU A N 1
ATOM 746 C CA . LEU A 1 99 ? 23.669 -3.875 -6.556 1.00 81.06 99 LEU A CA 1
ATOM 747 C C . LEU A 1 99 ? 23.212 -4.282 -7.961 1.00 81.06 99 LEU A C 1
ATOM 749 O O . LEU A 1 99 ? 22.701 -5.384 -8.150 1.00 81.06 99 LEU A O 1
ATOM 753 N N . THR A 1 100 ? 23.491 -3.456 -8.971 1.00 79.12 100 THR A N 1
ATOM 754 C CA . THR A 1 100 ? 23.181 -3.779 -10.375 1.00 79.12 100 THR A CA 1
ATOM 755 C C . THR A 1 100 ? 23.875 -5.069 -10.837 1.00 79.12 100 THR A C 1
ATOM 757 O O . THR A 1 100 ? 23.281 -5.885 -11.549 1.00 79.12 100 THR A O 1
ATOM 760 N N . ARG A 1 101 ? 25.120 -5.311 -10.399 1.00 83.50 101 ARG A N 1
ATOM 761 C CA . ARG A 1 101 ? 25.856 -6.552 -10.686 1.00 83.50 101 ARG A CA 1
ATOM 762 C C . ARG A 1 101 ? 25.188 -7.766 -10.034 1.00 83.50 101 ARG A C 1
ATOM 764 O O . ARG A 1 101 ? 24.980 -8.769 -10.716 1.00 83.50 101 ARG A O 1
ATOM 771 N N . LYS A 1 102 ? 24.808 -7.663 -8.755 1.00 86.50 102 LYS A N 1
ATOM 772 C CA . LYS A 1 102 ? 24.090 -8.724 -8.022 1.00 86.50 102 LYS A CA 1
ATOM 773 C C . LYS A 1 102 ? 22.743 -9.052 -8.673 1.00 86.50 102 LYS A C 1
ATOM 775 O O . LYS A 1 102 ? 22.457 -10.220 -8.926 1.00 86.50 102 LYS A O 1
ATOM 780 N N . LEU A 1 103 ? 21.960 -8.034 -9.037 1.00 84.00 103 LEU A N 1
ATOM 781 C CA . LEU A 1 103 ? 20.686 -8.203 -9.747 1.00 84.00 103 LEU A CA 1
ATOM 782 C C . LEU A 1 103 ? 20.871 -8.877 -11.114 1.00 84.00 103 LEU A C 1
ATOM 784 O O . LEU A 1 103 ? 20.113 -9.775 -11.471 1.00 84.00 103 LEU A O 1
ATOM 788 N N . THR A 1 104 ? 21.920 -8.513 -11.858 1.00 84.69 104 THR A N 1
ATOM 789 C CA . THR A 1 104 ? 22.248 -9.159 -13.141 1.00 84.69 104 THR A CA 1
ATOM 790 C C . THR A 1 104 ? 22.573 -10.643 -12.964 1.00 84.69 104 THR A C 1
ATOM 792 O O . THR A 1 104 ? 22.160 -11.473 -13.776 1.00 84.69 104 THR A O 1
ATOM 795 N N . GLN A 1 105 ? 23.306 -10.998 -11.906 1.00 90.62 105 GLN A N 1
ATOM 796 C CA . GLN A 1 105 ? 23.622 -12.390 -11.595 1.00 90.62 105 GLN A CA 1
ATOM 797 C C . GLN A 1 105 ? 22.364 -13.185 -11.228 1.00 90.62 105 GLN A C 1
ATOM 799 O O . GLN A 1 105 ? 22.180 -14.281 -11.758 1.00 90.62 105 GLN A O 1
ATOM 804 N N . LEU A 1 106 ? 21.485 -12.616 -10.395 1.00 89.75 106 LEU A N 1
ATOM 805 C CA . LEU A 1 106 ? 20.192 -13.211 -10.048 1.00 89.75 106 LEU A CA 1
ATOM 806 C C . LEU A 1 106 ? 19.317 -13.423 -11.287 1.00 89.75 106 LEU A C 1
ATOM 808 O O . LEU A 1 106 ? 18.793 -14.517 -11.471 1.00 89.75 106 LEU A O 1
ATOM 812 N N . ARG A 1 107 ? 19.235 -12.435 -12.189 1.00 85.31 107 ARG A N 1
ATOM 813 C CA . ARG A 1 107 ? 18.500 -12.571 -13.456 1.00 85.31 107 ARG A CA 1
ATOM 814 C C . ARG A 1 107 ? 19.023 -13.740 -14.287 1.00 85.31 107 ARG A C 1
ATOM 816 O O . ARG A 1 107 ? 18.248 -14.584 -14.713 1.00 85.31 107 ARG A O 1
ATOM 823 N N . ARG A 1 108 ? 20.345 -13.829 -14.482 1.00 93.06 108 ARG A N 1
ATOM 824 C CA . ARG A 1 108 ? 20.966 -14.932 -15.239 1.00 93.06 108 ARG A CA 1
ATOM 825 C C . ARG A 1 108 ? 20.714 -16.292 -14.593 1.00 93.06 108 ARG A C 1
ATOM 827 O O . ARG A 1 108 ? 20.568 -17.271 -15.315 1.00 93.06 108 ARG A O 1
ATOM 834 N N . GLN A 1 109 ? 20.713 -16.362 -13.262 1.00 94.69 109 GLN A N 1
ATOM 835 C CA . GLN A 1 109 ? 20.384 -17.589 -12.543 1.00 94.69 109 GLN A CA 1
ATOM 836 C C . GLN A 1 109 ? 18.925 -17.976 -12.787 1.00 94.69 109 GLN A C 1
ATOM 838 O O . GLN A 1 109 ? 18.672 -19.073 -13.267 1.00 94.69 109 GLN A O 1
ATOM 843 N N . HIS A 1 110 ? 17.997 -17.041 -12.596 1.00 89.75 110 HIS A N 1
ATOM 844 C CA . HIS A 1 110 ? 16.577 -17.260 -12.843 1.00 89.75 110 HIS A CA 1
ATOM 845 C C . HIS A 1 110 ? 16.287 -17.691 -14.291 1.00 89.75 110 HIS A C 1
ATOM 847 O O . HIS A 1 110 ? 15.577 -18.663 -14.517 1.00 89.75 110 HIS A O 1
ATOM 853 N N . GLU A 1 111 ? 16.899 -17.043 -15.288 1.00 93.31 111 GLU A N 1
ATOM 854 C CA . GLU A 1 111 ? 16.776 -17.435 -16.700 1.00 93.31 111 GLU A CA 1
ATOM 855 C C . GLU A 1 111 ? 17.339 -18.841 -16.993 1.00 93.31 111 GLU A C 1
ATOM 857 O O . GLU A 1 111 ? 16.893 -19.502 -17.934 1.00 93.31 111 GLU A O 1
ATOM 862 N N . ARG A 1 112 ? 18.367 -19.290 -16.258 1.00 93.88 112 ARG A N 1
ATOM 863 C CA . ARG A 1 112 ? 18.876 -20.667 -16.366 1.00 93.88 112 ARG A CA 1
ATOM 864 C C . ARG A 1 112 ? 17.903 -21.651 -15.733 1.00 93.88 112 ARG A C 1
ATOM 866 O O . ARG A 1 112 ? 17.618 -22.671 -16.353 1.00 93.88 112 ARG A O 1
ATOM 873 N N . ASP A 1 113 ? 17.387 -21.327 -14.553 1.00 91.94 113 ASP A N 1
ATOM 874 C CA . ASP A 1 113 ? 16.444 -22.174 -13.825 1.00 91.94 113 ASP A CA 1
ATOM 875 C C . ASP A 1 113 ? 15.143 -22.344 -14.616 1.00 91.94 113 ASP A C 1
ATOM 877 O O . ASP A 1 113 ? 14.689 -23.468 -14.795 1.00 91.94 113 ASP A O 1
ATOM 881 N N . LEU A 1 114 ? 14.612 -21.264 -15.203 1.00 89.25 114 LEU A N 1
ATOM 882 C CA . LEU A 1 114 ? 13.450 -21.317 -16.096 1.00 89.25 114 LEU A CA 1
ATOM 883 C C . LEU A 1 114 ? 13.697 -22.191 -17.330 1.00 89.25 114 LEU A C 1
ATOM 885 O O . LEU A 1 114 ? 12.844 -22.997 -17.686 1.00 89.25 114 LEU A O 1
ATOM 889 N N . ARG A 1 115 ? 14.862 -22.070 -17.981 1.00 90.56 115 ARG A N 1
ATOM 890 C CA . ARG A 1 115 ? 15.207 -22.907 -19.146 1.00 90.56 115 ARG A CA 1
ATOM 891 C C . ARG A 1 115 ? 15.344 -24.380 -18.783 1.00 90.56 115 ARG A C 1
ATOM 893 O O . ARG A 1 115 ? 14.864 -25.238 -19.521 1.00 90.56 115 ARG A O 1
ATOM 900 N N . LYS A 1 116 ? 15.991 -24.669 -17.653 1.00 90.44 116 LYS A N 1
ATOM 901 C CA . LYS A 1 116 ? 16.118 -26.029 -17.129 1.00 90.44 116 LYS A CA 1
ATOM 902 C C . LYS A 1 116 ? 14.737 -26.613 -16.837 1.00 90.44 116 LYS A C 1
ATOM 904 O O . LYS A 1 116 ? 14.406 -27.661 -17.378 1.00 90.44 116 LYS A O 1
ATOM 909 N N . PHE A 1 117 ? 13.918 -25.888 -16.080 1.00 90.12 117 PHE A N 1
ATOM 910 C CA . PHE A 1 117 ? 12.562 -26.300 -15.730 1.00 90.12 117 PHE A CA 1
ATOM 911 C C . PHE A 1 117 ? 11.685 -26.503 -16.974 1.00 90.12 117 PHE A C 1
ATOM 913 O O . PHE A 1 117 ? 10.996 -27.512 -17.083 1.00 90.12 117 PHE A O 1
ATOM 920 N N . GLY A 1 118 ? 11.765 -25.601 -17.958 1.00 87.88 118 GLY A N 1
ATOM 921 C CA . GLY A 1 118 ? 11.051 -25.744 -19.228 1.00 87.88 118 GLY A CA 1
ATOM 922 C C . GLY A 1 118 ? 11.482 -26.974 -20.027 1.00 87.88 118 GLY A C 1
ATOM 923 O O . GLY A 1 118 ? 10.638 -27.657 -20.601 1.00 87.88 118 GLY A O 1
ATOM 924 N N . THR A 1 119 ? 12.771 -27.326 -19.994 1.00 86.38 119 THR A N 1
ATOM 925 C CA . THR A 1 119 ? 13.280 -28.555 -20.626 1.00 86.38 119 THR A CA 1
ATOM 926 C C . THR A 1 119 ? 12.796 -29.808 -19.892 1.00 86.38 119 THR A C 1
ATOM 928 O O . THR A 1 119 ? 12.374 -30.768 -20.528 1.00 86.38 119 THR A O 1
ATOM 931 N N . GLU A 1 120 ? 12.833 -29.798 -18.558 1.00 89.75 120 GLU A N 1
ATOM 932 C CA . GLU A 1 120 ? 12.462 -30.942 -17.712 1.00 89.75 120 GLU A CA 1
ATOM 933 C C . GLU A 1 120 ? 10.946 -31.200 -17.684 1.00 89.75 120 GLU A C 1
ATOM 935 O O . GLU A 1 120 ? 10.521 -32.348 -17.559 1.00 89.75 120 GLU A O 1
ATOM 940 N N . HIS A 1 121 ? 10.126 -30.156 -17.839 1.00 87.44 121 HIS A N 1
ATOM 941 C CA . HIS A 1 121 ? 8.665 -30.235 -17.725 1.00 87.44 121 HIS A CA 1
ATOM 942 C C . HIS A 1 121 ? 7.905 -29.888 -19.013 1.00 87.44 121 HIS A C 1
ATOM 944 O O . HIS A 1 121 ? 6.678 -29.802 -19.000 1.00 87.44 121 HIS A O 1
ATOM 950 N N . GLY A 1 122 ? 8.607 -29.710 -20.137 1.00 77.69 122 GLY A N 1
ATOM 951 C CA . GLY A 1 122 ? 8.001 -29.506 -21.456 1.00 77.69 122 GLY A CA 1
ATOM 952 C C . GLY A 1 122 ? 7.271 -28.171 -21.630 1.00 77.69 122 GLY A C 1
ATOM 953 O O . GLY A 1 122 ? 6.412 -28.060 -22.506 1.00 77.69 122 GLY A O 1
ATOM 954 N N . TRP A 1 123 ? 7.577 -27.166 -20.806 1.00 63.12 123 TRP A N 1
ATOM 955 C CA . TRP A 1 123 ? 7.022 -25.821 -20.965 1.00 63.12 123 TRP A CA 1
ATOM 956 C C . TRP A 1 123 ? 7.756 -25.135 -22.122 1.00 63.12 123 TRP A C 1
ATOM 958 O O . TRP A 1 123 ? 8.979 -24.989 -22.078 1.00 63.12 123 TRP A O 1
ATOM 968 N N . LYS A 1 124 ? 7.011 -24.781 -23.174 1.00 59.12 124 LYS A N 1
ATOM 969 C CA . LYS A 1 124 ? 7.512 -24.024 -24.328 1.00 59.12 124 LYS A CA 1
ATOM 970 C C . LYS A 1 124 ? 7.360 -22.529 -24.105 1.00 59.12 124 LYS A C 1
ATOM 972 O O . LYS A 1 124 ? 6.267 -22.131 -23.647 1.00 59.12 124 LYS A O 1
#

Organism: NCBI:txid171674

Radius of gyration: 20.56 Å; chains: 1; bounding box: 43×47×44 Å

Secondary structure (DSSP, 8-state):
-HHHHHHHHHHHH-GGGGS-EEEETTEEEE---B-TTS-BTTS--HHHHHHHHHHHHHH--SS------------------TTT-TTSHHHHHHH-HHHHHHHHHHHHHHHHHHHHHHHHHT--

Sequence (124 aa):
EEAQAFFEHAASVNKGLGGGYTAFGRDLFFLNIGDSEGKAYSGLDDATFVAELTKAAQSFKGAPVSISRSGRVDARFIENDWAKSKTGQDYAKILGRDLTRKLTQLRRQHERDLRKFGTEHGWK

pLDDT: mean 89.55, std 6.9, range [59.12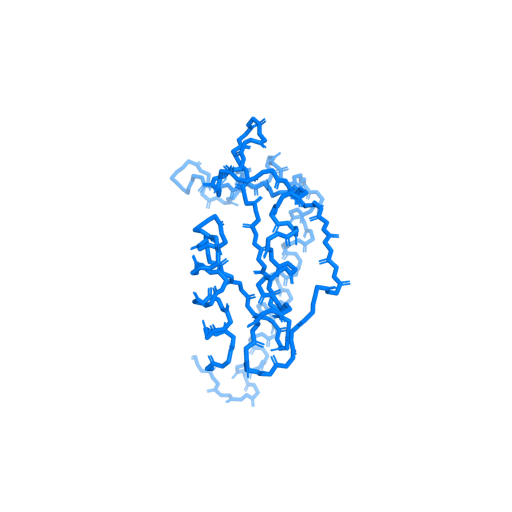, 97.94]